Protein AF-A0A843CB73-F1 (afdb_monomer_lite)

Sequence (115 aa):
NHHFCGGLGNILLHNTDSLFIKNTTQEQIHKVIEDTKLEHGVDLEVDKDYRYVVLSNRKKNYLGVTKEGKVDVKGLTGKKSHTPPFIRNLFYELLDVLSRVQTVDDFENAKKQIS

Secondary structure (DSSP, 8-state):
---SSTTSTTEEEE-SS-EEESS--HHHHHHHHHHHHHHH---------EEEEEE-SSTT-EEEEETT-PEEEES-GGGSTTS-HHHHHHHHHHHHHHHT--SHHHHHHHHHHH-

Foldseek 3Di:
DPPLCVVLVAWDDDDPQDTDGPPADPVRVVCSQVCCCVVPVDGDDDPAAFLDKDDDPDPQAIWTAGPVLDIDGTPDPLCDPPDDPVSVVLVVVLSNQVSPDNDPVSVVVSVVVSD

Structure (mmCIF, N/CA/C/O backbone):
data_AF-A0A843CB73-F1
#
_entry.id   AF-A0A843CB73-F1
#
loop_
_atom_site.group_PDB
_atom_site.id
_atom_site.type_symbol
_atom_site.label_atom_id
_atom_site.label_alt_id
_atom_site.label_comp_id
_atom_site.label_asym_id
_atom_site.label_entity_id
_atom_site.label_seq_id
_atom_site.pdbx_PDB_ins_code
_atom_site.Cartn_x
_atom_site.Cartn_y
_atom_site.Cartn_z
_atom_site.occupancy
_atom_site.B_iso_or_equiv
_atom_site.auth_seq_id
_atom_site.auth_comp_id
_atom_site.auth_asym_id
_atom_site.auth_atom_id
_atom_site.pdbx_PDB_model_num
ATOM 1 N N . ASN A 1 1 ? -2.219 5.791 -25.488 1.00 34.66 1 ASN A N 1
ATOM 2 C CA . ASN A 1 1 ? -0.996 5.412 -24.737 1.00 34.66 1 ASN A CA 1
ATOM 3 C C . ASN A 1 1 ? -1.273 4.341 -23.678 1.00 34.66 1 ASN A C 1
ATOM 5 O O . ASN A 1 1 ? -0.924 4.526 -22.524 1.00 34.66 1 ASN A O 1
ATOM 9 N N . HIS A 1 2 ? -1.881 3.214 -24.070 1.00 34.81 2 HIS A N 1
ATOM 10 C CA . HIS A 1 2 ? -2.112 2.031 -23.215 1.00 34.81 2 HIS A CA 1
ATOM 11 C C . HIS A 1 2 ? -1.191 0.851 -23.591 1.00 34.81 2 HIS A C 1
ATOM 13 O O . HIS A 1 2 ? -1.375 -0.260 -23.107 1.00 34.81 2 HIS A O 1
ATOM 19 N N . HIS A 1 3 ? -0.214 1.078 -24.476 1.00 38.66 3 HIS A N 1
ATOM 20 C CA . HIS A 1 3 ? 0.518 0.002 -25.147 1.00 38.66 3 HIS A CA 1
ATOM 21 C C . HIS A 1 3 ? 1.592 -0.663 -24.283 1.00 38.66 3 HIS A C 1
ATOM 23 O O . HIS A 1 3 ? 1.825 -1.851 -24.457 1.00 38.66 3 HIS A O 1
ATOM 29 N N . PHE A 1 4 ? 2.187 0.050 -23.324 1.00 48.78 4 PHE A N 1
ATOM 30 C CA . PHE A 1 4 ? 3.371 -0.447 -22.619 1.00 48.78 4 PHE A CA 1
ATOM 31 C C . PHE A 1 4 ? 3.078 -1.627 -21.673 1.00 48.78 4 PHE A C 1
ATOM 33 O O . PHE A 1 4 ? 3.773 -2.634 -21.657 1.00 48.78 4 PHE A O 1
ATOM 40 N N . CYS A 1 5 ? 1.969 -1.554 -20.942 1.00 47.91 5 CYS A N 1
ATOM 41 C CA . CYS A 1 5 ? 1.594 -2.589 -19.982 1.00 47.91 5 CYS A CA 1
ATOM 42 C C . CYS A 1 5 ? 0.427 -3.468 -20.474 1.00 47.91 5 CYS A C 1
ATOM 44 O O . CYS A 1 5 ? -0.099 -4.268 -19.708 1.00 47.91 5 CYS A O 1
ATOM 46 N N . GLY A 1 6 ? 0.009 -3.335 -21.740 1.00 42.00 6 GLY A N 1
ATOM 47 C CA . GLY A 1 6 ? -1.125 -4.076 -22.312 1.00 42.00 6 GLY A CA 1
ATOM 48 C C . GLY A 1 6 ? -0.927 -5.598 -22.370 1.00 42.00 6 GLY A C 1
ATOM 49 O O . GLY A 1 6 ? -1.906 -6.328 -22.492 1.00 42.00 6 GLY A O 1
ATOM 50 N N . GLY A 1 7 ? 0.316 -6.081 -22.241 1.00 47.59 7 GLY A N 1
ATOM 51 C CA . GLY A 1 7 ? 0.649 -7.507 -22.106 1.00 47.59 7 GLY A CA 1
ATOM 52 C C . GLY A 1 7 ? 0.722 -8.014 -20.658 1.00 47.59 7 GLY A C 1
ATOM 53 O O . GLY A 1 7 ? 0.694 -9.220 -20.426 1.00 47.59 7 GLY A O 1
ATOM 54 N N . LEU A 1 8 ? 0.780 -7.111 -19.674 1.00 54.50 8 LEU A N 1
ATOM 55 C CA . LEU A 1 8 ? 0.668 -7.433 -18.254 1.00 54.50 8 LEU A CA 1
ATOM 56 C C . LEU A 1 8 ? -0.813 -7.331 -17.907 1.00 54.50 8 LEU A C 1
ATOM 58 O O . LEU A 1 8 ? -1.313 -6.242 -17.640 1.00 54.50 8 LEU A O 1
ATOM 62 N N . GLY A 1 9 ? -1.545 -8.441 -17.931 1.00 50.34 9 GLY A N 1
ATOM 63 C CA . GLY A 1 9 ? -3.008 -8.453 -17.774 1.00 50.34 9 GLY A CA 1
ATOM 64 C C . GLY A 1 9 ? -3.582 -7.864 -16.469 1.00 50.34 9 GLY A C 1
ATOM 65 O O . GLY A 1 9 ? -4.767 -8.038 -16.224 1.00 50.34 9 GLY A O 1
ATOM 66 N N . ASN A 1 10 ? -2.792 -7.189 -15.625 1.00 68.81 10 ASN A N 1
ATOM 67 C CA . ASN A 1 10 ? -3.121 -6.856 -14.240 1.00 68.81 10 ASN A CA 1
ATOM 68 C C . ASN A 1 10 ? -2.554 -5.499 -13.744 1.00 68.81 10 ASN A C 1
ATOM 70 O O . ASN A 1 10 ? -2.124 -5.397 -12.591 1.00 68.81 10 ASN A O 1
ATOM 74 N N . ILE A 1 11 ? -2.524 -4.440 -14.562 1.00 75.00 11 ILE A N 1
ATOM 75 C CA . ILE A 1 11 ? -2.266 -3.083 -14.030 1.00 75.00 11 ILE A CA 1
ATOM 76 C C . ILE A 1 11 ? -3.466 -2.654 -13.184 1.00 75.00 11 ILE A C 1
ATOM 78 O O . ILE A 1 11 ? -4.596 -2.648 -13.669 1.00 75.00 11 ILE A O 1
ATOM 82 N N . LEU A 1 12 ? -3.227 -2.247 -11.940 1.00 74.94 12 LEU A N 1
ATOM 83 C CA . LEU A 1 12 ? -4.278 -1.772 -11.039 1.00 74.94 12 LEU A CA 1
ATOM 84 C C . LEU A 1 12 ? -4.393 -0.245 -11.014 1.00 74.94 12 LEU A C 1
ATOM 86 O O . LEU A 1 12 ? -5.493 0.299 -10.958 1.00 74.94 12 LEU A O 1
ATOM 90 N N . LEU A 1 13 ? -3.257 0.452 -11.010 1.00 75.81 13 LEU A N 1
ATOM 91 C CA . LEU A 1 13 ? -3.190 1.906 -10.899 1.00 75.81 13 LEU A CA 1
ATOM 92 C C . LEU A 1 13 ? -1.912 2.412 -11.567 1.00 75.81 13 LEU A C 1
ATOM 94 O O . LEU A 1 13 ? -0.858 1.793 -11.440 1.00 75.81 13 LEU A O 1
ATOM 98 N N . HIS A 1 14 ? -1.991 3.569 -12.215 1.00 77.88 14 HIS A N 1
ATOM 99 C CA . HIS A 1 14 ? -0.825 4.303 -12.691 1.00 77.88 14 HIS A CA 1
ATOM 100 C C . HIS A 1 14 ? -0.897 5.764 -12.232 1.00 77.88 14 HIS A C 1
ATOM 102 O O . HIS A 1 14 ? -1.943 6.412 -12.309 1.00 77.88 14 HIS A O 1
ATOM 108 N N . ASN A 1 15 ? 0.223 6.282 -11.742 1.00 74.69 15 ASN A N 1
ATOM 109 C CA . ASN A 1 15 ? 0.438 7.695 -11.443 1.00 74.69 15 ASN A CA 1
ATOM 110 C C . ASN A 1 15 ? 1.528 8.250 -12.373 1.00 74.69 15 ASN A C 1
ATOM 112 O O . ASN A 1 15 ? 1.995 7.567 -13.277 1.00 74.69 15 ASN A O 1
ATOM 116 N N . THR A 1 16 ? 1.928 9.504 -12.154 1.00 80.31 16 THR A N 1
ATOM 117 C CA . THR A 1 16 ? 2.998 10.162 -12.919 1.00 80.31 16 THR A CA 1
ATOM 118 C C . THR A 1 16 ? 4.348 9.449 -12.795 1.00 80.31 16 THR A C 1
ATOM 120 O O . THR A 1 16 ? 5.115 9.455 -13.745 1.00 80.31 16 THR A O 1
ATOM 123 N N . ASP A 1 17 ? 4.625 8.852 -11.639 1.00 83.81 17 ASP A N 1
ATOM 124 C CA . ASP A 1 17 ? 5.937 8.331 -11.235 1.00 83.81 17 ASP A CA 1
ATOM 125 C C . ASP A 1 17 ? 5.887 6.881 -10.726 1.00 83.81 17 ASP A C 1
ATOM 127 O O . ASP A 1 17 ? 6.884 6.358 -10.245 1.00 83.81 17 ASP A O 1
ATOM 131 N N . SER A 1 18 ? 4.719 6.231 -10.762 1.00 86.38 18 SER A N 1
ATOM 132 C CA . SER A 1 18 ? 4.528 4.923 -10.128 1.00 86.38 18 SER A CA 1
ATOM 133 C C . SER A 1 18 ? 3.452 4.086 -10.813 1.00 86.38 18 SER A C 1
ATOM 135 O O . SER A 1 18 ? 2.431 4.603 -11.277 1.00 86.38 18 SER A O 1
ATOM 137 N N . LEU A 1 19 ? 3.671 2.771 -10.832 1.00 88.31 19 LEU A N 1
ATOM 138 C CA . LEU A 1 19 ? 2.766 1.762 -11.376 1.00 88.31 19 LEU A CA 1
ATOM 139 C C . LEU A 1 19 ? 2.474 0.706 -10.307 1.00 88.31 19 LEU A C 1
ATOM 141 O O . LEU A 1 19 ? 3.375 0.252 -9.610 1.00 88.31 19 LEU A O 1
ATOM 145 N N . PHE A 1 20 ? 1.211 0.301 -10.198 1.00 87.94 20 PHE A N 1
ATOM 146 C CA . PHE A 1 20 ? 0.774 -0.804 -9.349 1.00 87.94 20 PHE A CA 1
ATOM 147 C C . PHE A 1 20 ? 0.360 -1.958 -10.251 1.00 87.94 20 PHE A C 1
ATOM 149 O O . PHE A 1 20 ? -0.565 -1.818 -11.055 1.00 87.94 20 PHE A O 1
ATOM 156 N N . ILE A 1 21 ? 1.030 -3.096 -10.101 1.00 87.94 21 ILE A N 1
ATOM 157 C CA . ILE A 1 21 ? 0.827 -4.282 -10.934 1.00 87.94 21 ILE A CA 1
ATOM 158 C C . ILE A 1 21 ? 0.525 -5.463 -10.012 1.00 87.94 21 ILE A C 1
ATOM 160 O O . ILE A 1 21 ? 1.154 -5.613 -8.965 1.00 87.94 21 ILE A O 1
ATOM 164 N N . LYS A 1 22 ? -0.471 -6.274 -10.368 1.00 86.12 22 LYS A N 1
ATOM 165 C CA . LYS A 1 22 ? -0.923 -7.417 -9.569 1.00 86.12 22 LYS A CA 1
ATOM 166 C C . LYS A 1 22 ? -0.468 -8.745 -10.175 1.00 86.12 22 LYS A C 1
ATOM 168 O O . LYS A 1 22 ? -0.552 -8.937 -11.382 1.00 86.12 22 LYS A O 1
ATOM 173 N N . ASN A 1 23 ? -0.110 -9.694 -9.305 1.00 80.94 23 ASN A N 1
ATOM 174 C CA . ASN A 1 23 ? 0.192 -11.089 -9.657 1.00 80.94 23 ASN A CA 1
ATOM 175 C C . ASN A 1 23 ? 1.244 -11.225 -10.773 1.00 80.94 23 ASN A C 1
ATOM 177 O O . ASN A 1 23 ? 1.063 -12.003 -11.708 1.00 80.94 23 ASN A O 1
ATOM 181 N N . THR A 1 24 ? 2.315 -10.444 -10.683 1.00 81.94 24 THR A N 1
ATOM 182 C CA . THR A 1 24 ? 3.395 -10.411 -11.674 1.00 81.94 24 THR A CA 1
ATOM 183 C C . THR A 1 24 ? 4.543 -11.312 -11.228 1.00 81.94 24 THR A C 1
ATOM 185 O O . THR A 1 24 ? 4.917 -11.286 -10.053 1.00 81.94 24 THR A O 1
ATOM 188 N N . THR A 1 25 ? 5.120 -12.100 -12.136 1.00 87.38 25 THR A N 1
ATOM 189 C CA . THR A 1 25 ? 6.344 -12.864 -11.838 1.00 87.38 25 THR A CA 1
ATOM 190 C C . THR A 1 25 ? 7.572 -11.955 -11.847 1.00 87.38 25 THR A C 1
ATOM 192 O O . THR A 1 25 ? 7.541 -10.855 -12.402 1.00 87.38 25 THR A O 1
ATOM 195 N N . GLN A 1 26 ? 8.677 -12.411 -11.253 1.00 88.00 26 GLN A N 1
ATOM 196 C CA . GLN A 1 26 ? 9.934 -11.658 -11.291 1.00 88.00 26 GLN A CA 1
ATOM 197 C C . GLN A 1 26 ? 10.440 -11.475 -12.729 1.00 88.00 26 GLN A C 1
ATOM 199 O O . GLN A 1 26 ? 10.899 -10.388 -13.063 1.00 88.00 26 GLN A O 1
ATOM 204 N N . GLU A 1 27 ? 10.279 -12.472 -13.615 1.00 89.06 27 GLU A N 1
ATOM 205 C CA . GLU A 1 27 ? 10.677 -12.303 -15.022 1.00 89.06 27 GLU A CA 1
ATOM 206 C C . GLU A 1 27 ? 9.841 -11.230 -15.722 1.00 89.06 27 GLU A C 1
ATOM 208 O O . GLU A 1 27 ? 10.371 -10.424 -16.482 1.00 89.06 27 GLU A O 1
ATOM 213 N N . GLN A 1 28 ? 8.536 -11.188 -15.444 1.00 87.94 28 GLN A N 1
ATOM 214 C CA . GLN A 1 28 ? 7.656 -10.157 -15.985 1.00 87.94 28 GLN A CA 1
ATOM 215 C C . GLN A 1 28 ? 8.031 -8.763 -15.467 1.00 87.94 28 GLN A C 1
ATOM 217 O O . GLN A 1 28 ? 8.030 -7.818 -16.248 1.00 87.94 28 GLN A O 1
ATOM 222 N N . ILE A 1 29 ? 8.381 -8.622 -14.182 1.00 88.75 29 ILE A N 1
ATOM 223 C CA . ILE A 1 29 ? 8.846 -7.345 -13.616 1.00 88.75 29 ILE A CA 1
ATOM 224 C C . ILE A 1 29 ? 10.149 -6.902 -14.289 1.00 88.75 29 ILE A C 1
ATOM 226 O O . ILE A 1 29 ? 10.237 -5.763 -14.744 1.00 88.75 29 ILE A O 1
ATOM 230 N N . HIS A 1 30 ? 11.139 -7.793 -14.395 1.00 90.00 30 HIS A N 1
ATOM 231 C CA . HIS A 1 30 ? 12.419 -7.474 -15.032 1.00 90.00 30 HIS A CA 1
ATOM 232 C C . HIS A 1 30 ? 12.248 -7.075 -16.490 1.00 90.00 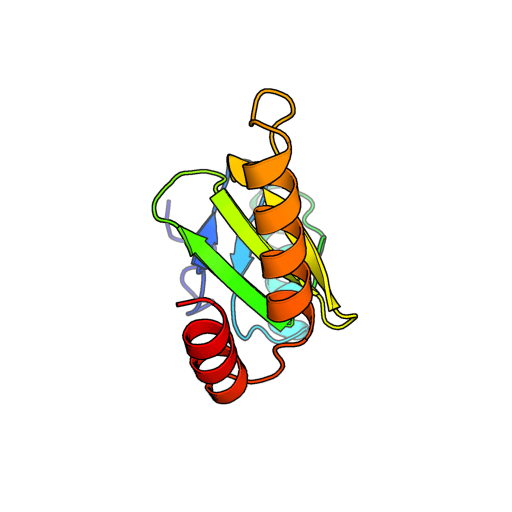30 HIS A C 1
ATOM 234 O O . HIS A 1 30 ? 12.780 -6.049 -16.899 1.00 90.00 30 HIS A O 1
ATOM 240 N N . LYS A 1 31 ? 11.433 -7.820 -17.243 1.00 89.50 31 LYS A N 1
ATOM 241 C CA . LYS A 1 31 ? 11.125 -7.485 -18.631 1.00 89.50 31 LYS A CA 1
ATOM 242 C C . LYS A 1 31 ? 10.562 -6.070 -18.760 1.00 89.50 31 LYS A C 1
ATOM 244 O O . LYS A 1 31 ? 10.993 -5.314 -19.613 1.00 89.50 31 LYS A O 1
ATOM 249 N N . VAL A 1 32 ? 9.642 -5.684 -17.881 1.00 87.75 32 VAL A N 1
ATOM 250 C CA . VAL A 1 32 ? 9.052 -4.338 -17.889 1.00 87.75 32 VAL A CA 1
ATOM 251 C C . VAL A 1 32 ? 10.088 -3.265 -17.586 1.00 87.75 32 VAL A C 1
ATOM 253 O O . VAL A 1 32 ? 10.088 -2.217 -18.226 1.00 87.75 32 VAL A O 1
ATOM 256 N N . ILE A 1 33 ? 10.973 -3.507 -16.622 1.00 90.50 33 ILE A N 1
ATOM 257 C C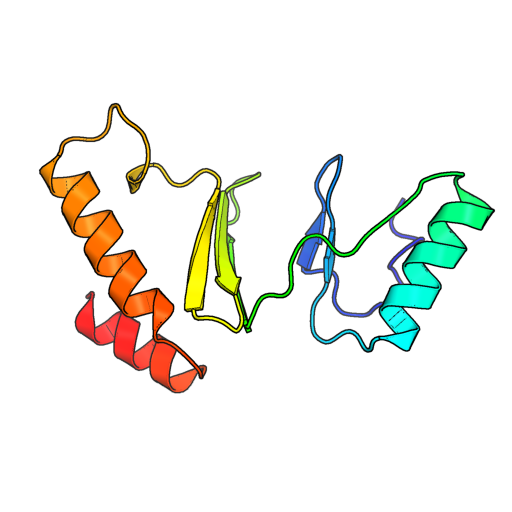A . ILE A 1 33 ? 12.054 -2.575 -16.292 1.00 90.50 33 ILE A CA 1
ATOM 258 C C . ILE A 1 33 ? 12.999 -2.412 -17.493 1.00 90.50 33 ILE A C 1
ATOM 260 O O . ILE A 1 33 ? 13.309 -1.284 -17.877 1.00 90.50 33 ILE A O 1
ATOM 264 N N . GLU A 1 34 ? 13.409 -3.517 -18.118 1.00 92.19 34 GLU A N 1
ATOM 265 C CA . GLU A 1 34 ? 14.304 -3.519 -19.280 1.00 92.19 34 GLU A CA 1
ATOM 266 C C . GLU A 1 34 ? 13.667 -2.863 -20.509 1.00 92.19 34 GLU A C 1
ATOM 268 O O . GLU A 1 34 ? 14.271 -1.964 -21.095 1.00 92.19 34 GLU A O 1
ATOM 273 N N . ASP A 1 35 ? 12.435 -3.245 -20.856 1.00 90.44 35 ASP A N 1
ATOM 274 C CA . ASP A 1 35 ? 11.695 -2.694 -21.994 1.00 90.44 35 ASP A CA 1
ATOM 275 C C . ASP A 1 35 ? 11.482 -1.179 -21.804 1.00 90.44 35 ASP A C 1
ATOM 277 O O . ASP A 1 35 ? 11.712 -0.397 -22.727 1.00 90.44 35 ASP A O 1
ATOM 281 N N . THR A 1 36 ? 11.144 -0.725 -20.586 1.00 88.44 36 THR A N 1
ATOM 282 C CA . THR A 1 36 ? 10.997 0.716 -20.288 1.00 88.44 36 THR A CA 1
ATOM 283 C C . THR A 1 36 ? 12.309 1.467 -20.495 1.00 88.44 36 THR A C 1
ATOM 285 O O . THR A 1 36 ? 12.334 2.559 -21.072 1.00 88.44 36 THR A O 1
ATOM 288 N N . LYS A 1 37 ? 13.415 0.886 -20.028 1.00 91.94 37 LYS A N 1
ATOM 289 C CA . LYS A 1 37 ? 14.736 1.493 -20.150 1.00 91.94 37 LYS A CA 1
ATOM 290 C C . LYS A 1 37 ? 15.179 1.569 -21.607 1.00 91.94 37 LYS A C 1
ATOM 292 O O . LYS A 1 37 ? 15.690 2.605 -22.026 1.00 91.94 37 LYS A O 1
ATOM 297 N N . LEU A 1 38 ? 14.967 0.504 -22.378 1.00 93.31 38 LEU A N 1
ATOM 298 C CA . LEU A 1 38 ? 15.382 0.420 -23.776 1.00 93.31 38 LEU A CA 1
ATOM 299 C C . LEU A 1 38 ? 14.543 1.327 -24.686 1.00 93.31 38 LEU A C 1
ATOM 301 O O . LEU A 1 38 ? 15.102 2.045 -25.512 1.00 93.31 38 LEU A O 1
ATOM 305 N N . GLU A 1 39 ? 13.217 1.305 -24.540 1.00 92.12 39 GLU A N 1
ATOM 306 C CA . GLU A 1 39 ? 12.304 2.014 -25.446 1.00 92.12 39 GLU A CA 1
ATOM 307 C C . GLU A 1 39 ? 12.093 3.484 -25.065 1.00 92.12 39 GLU A C 1
ATOM 309 O O . GLU A 1 39 ? 11.839 4.326 -25.932 1.00 92.12 39 GLU A O 1
ATOM 314 N N . HIS A 1 40 ? 12.175 3.810 -23.772 1.00 86.88 40 HIS A N 1
ATOM 315 C CA . HIS A 1 40 ? 11.830 5.137 -23.258 1.00 86.88 40 HIS A CA 1
ATOM 316 C C . HIS A 1 40 ? 12.966 5.831 -22.502 1.00 86.88 40 HIS A C 1
ATOM 318 O O . HIS A 1 40 ? 12.829 7.010 -22.176 1.00 86.88 40 HIS A O 1
ATOM 324 N N . GLY A 1 41 ? 14.083 5.146 -22.230 1.00 90.19 41 GLY A N 1
ATOM 325 C CA . GLY A 1 41 ? 15.201 5.717 -21.473 1.00 90.19 41 GLY A CA 1
ATOM 326 C C . GLY A 1 41 ? 14.856 6.024 -20.014 1.00 90.19 41 GLY A C 1
ATOM 327 O O . GLY A 1 41 ? 15.519 6.854 -19.395 1.00 90.19 41 GLY A O 1
ATOM 328 N N . VAL A 1 42 ? 13.801 5.404 -19.476 1.00 88.94 42 VAL A N 1
ATOM 329 C CA . VAL A 1 42 ? 13.346 5.606 -18.097 1.00 88.94 42 VAL A CA 1
ATOM 330 C C . VAL A 1 42 ? 13.787 4.418 -17.249 1.00 88.94 42 VAL A C 1
ATOM 332 O O . VAL A 1 42 ? 13.480 3.272 -17.566 1.00 88.94 42 VAL A O 1
ATOM 335 N N . ASP A 1 43 ? 14.489 4.700 -16.155 1.00 90.00 43 ASP A N 1
ATOM 336 C CA . ASP A 1 43 ? 14.857 3.689 -15.168 1.00 90.00 43 ASP A CA 1
ATOM 337 C C . ASP A 1 43 ? 13.683 3.446 -14.210 1.00 90.00 43 ASP A C 1
ATOM 339 O O . ASP A 1 43 ? 13.213 4.360 -13.529 1.00 90.00 43 ASP A O 1
ATOM 343 N N . LEU A 1 44 ? 13.206 2.202 -14.171 1.00 91.19 44 LEU A N 1
ATOM 344 C CA . LEU A 1 44 ? 12.216 1.737 -13.204 1.00 91.19 44 LEU A CA 1
ATOM 345 C C . LEU A 1 44 ? 12.877 0.836 -12.162 1.00 91.19 44 LEU A C 1
ATOM 347 O O . LEU A 1 44 ? 13.773 0.054 -12.473 1.00 91.19 44 LEU A O 1
ATOM 351 N N . GLU A 1 45 ? 12.368 0.893 -10.937 1.00 91.88 45 GLU A N 1
ATOM 352 C CA . GLU A 1 45 ? 12.755 -0.002 -9.852 1.00 91.88 45 GLU A CA 1
ATOM 353 C C . GLU A 1 45 ? 11.527 -0.467 -9.065 1.00 91.88 45 GLU A C 1
ATOM 355 O O . GLU A 1 45 ? 10.462 0.161 -9.083 1.00 91.88 45 GLU A O 1
ATOM 360 N N . VAL A 1 46 ? 11.669 -1.590 -8.362 1.00 91.00 46 VAL A N 1
ATOM 361 C CA . VAL A 1 46 ? 10.634 -2.075 -7.448 1.00 91.00 46 VAL A CA 1
ATOM 362 C C . VAL A 1 46 ? 10.740 -1.299 -6.135 1.00 91.00 46 VAL A C 1
ATOM 364 O O . VAL A 1 46 ? 11.596 -1.597 -5.311 1.00 91.00 46 VAL A O 1
ATOM 367 N N . ASP A 1 47 ? 9.847 -0.327 -5.925 1.00 91.75 47 ASP A N 1
ATOM 368 C CA . ASP A 1 47 ? 9.774 0.435 -4.663 1.00 91.75 47 ASP A CA 1
ATOM 369 C C . ASP A 1 47 ? 9.223 -0.433 -3.517 1.00 91.75 47 ASP A C 1
ATOM 371 O O . ASP A 1 47 ? 9.776 -0.475 -2.417 1.00 91.75 47 ASP A O 1
ATOM 375 N N . LYS A 1 48 ? 8.098 -1.128 -3.750 1.00 91.00 48 LYS A N 1
ATOM 376 C CA . LYS A 1 48 ? 7.363 -1.843 -2.691 1.00 91.00 48 LYS A CA 1
ATOM 377 C C . LYS A 1 48 ? 6.739 -3.144 -3.159 1.00 91.00 48 LYS A C 1
ATOM 379 O O . LYS A 1 48 ? 6.167 -3.223 -4.242 1.00 91.00 48 LYS A O 1
ATOM 384 N N . ASP A 1 49 ? 6.758 -4.115 -2.251 1.00 91.56 49 ASP A N 1
ATOM 385 C CA . ASP A 1 49 ? 6.098 -5.408 -2.387 1.00 91.56 49 ASP A CA 1
ATOM 386 C C . ASP A 1 49 ? 4.966 -5.520 -1.351 1.00 91.56 49 ASP A C 1
ATOM 388 O O . ASP A 1 49 ? 5.186 -5.572 -0.134 1.00 91.56 49 ASP A O 1
ATOM 392 N N . TYR A 1 50 ? 3.727 -5.481 -1.841 1.00 92.94 50 TYR A N 1
ATOM 393 C CA . TYR A 1 50 ? 2.531 -5.494 -1.008 1.00 92.94 50 TYR A CA 1
ATOM 394 C C . TYR A 1 50 ? 1.891 -6.879 -0.987 1.00 92.94 50 TYR A C 1
ATOM 396 O O . TYR A 1 50 ? 1.664 -7.492 -2.027 1.00 92.94 50 TYR A O 1
ATOM 404 N N . ARG A 1 51 ? 1.490 -7.323 0.206 1.00 92.19 51 ARG A N 1
ATOM 405 C CA . ARG A 1 51 ? 0.602 -8.476 0.384 1.00 92.19 51 ARG A CA 1
ATOM 406 C C . ARG A 1 51 ? -0.773 -8.189 -0.212 1.00 92.19 51 ARG A C 1
ATOM 408 O O . ARG A 1 51 ? -1.326 -9.016 -0.928 1.00 92.19 51 ARG A O 1
ATOM 415 N N . TYR A 1 52 ? -1.317 -7.012 0.086 1.00 91.81 52 TYR A N 1
ATOM 416 C CA . TYR A 1 52 ? -2.542 -6.520 -0.530 1.00 91.81 52 TYR A CA 1
ATOM 417 C C . TYR A 1 52 ? -2.584 -4.992 -0.530 1.00 91.81 52 TYR A C 1
ATOM 419 O O . TYR A 1 52 ? -1.909 -4.322 0.257 1.00 91.81 52 TYR A O 1
ATOM 427 N N . VAL A 1 53 ? -3.403 -4.444 -1.426 1.00 90.81 53 VAL A N 1
ATOM 428 C CA . VAL A 1 53 ? -3.635 -3.006 -1.547 1.00 90.81 53 VAL A CA 1
ATOM 429 C C . VAL A 1 53 ? -5.132 -2.752 -1.650 1.00 90.81 53 VAL A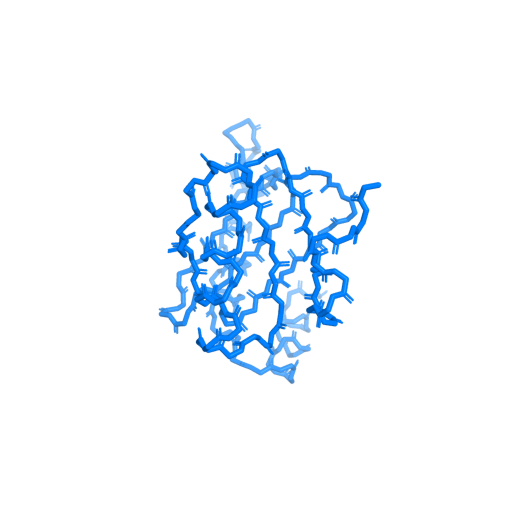 C 1
ATOM 431 O O . VAL A 1 53 ? -5.826 -3.383 -2.444 1.00 90.81 53 VAL A O 1
ATOM 434 N N . VAL A 1 54 ? -5.619 -1.799 -0.863 1.00 88.38 54 VAL A N 1
ATOM 435 C CA . VAL A 1 54 ? -6.959 -1.227 -0.971 1.00 88.38 54 VAL A CA 1
ATOM 436 C C . VAL A 1 54 ? -6.843 0.081 -1.736 1.00 88.38 54 VAL A C 1
ATOM 438 O O . VAL A 1 54 ? -6.186 1.030 -1.297 1.00 88.38 54 VAL A O 1
ATOM 441 N N . LEU A 1 55 ? -7.484 0.123 -2.898 1.00 86.62 55 LEU A N 1
ATOM 442 C CA . LEU A 1 55 ? -7.519 1.285 -3.774 1.00 86.62 55 LEU A CA 1
ATOM 443 C C . LEU A 1 55 ? -8.876 1.969 -3.646 1.00 86.62 55 LEU A C 1
ATOM 445 O O . LEU A 1 55 ? -9.913 1.310 -3.618 1.00 86.62 55 LEU A O 1
ATOM 449 N N . SER A 1 56 ? -8.874 3.298 -3.593 1.00 81.94 56 SER A N 1
ATOM 450 C CA . SER A 1 56 ? -10.098 4.083 -3.742 1.00 81.94 56 SER A CA 1
ATOM 451 C C . SER A 1 56 ? -10.155 4.722 -5.129 1.00 81.94 56 SER A C 1
ATOM 453 O O . SER A 1 56 ? -9.128 4.926 -5.774 1.00 81.94 56 SER A O 1
ATOM 455 N N . ASN A 1 57 ? -11.347 5.145 -5.555 1.00 78.12 57 ASN A N 1
ATOM 456 C CA . ASN A 1 57 ? -11.524 5.882 -6.814 1.00 78.12 57 ASN A CA 1
ATOM 457 C C . ASN A 1 57 ? -10.871 7.281 -6.798 1.00 78.12 57 ASN A C 1
ATOM 459 O O . ASN A 1 57 ? -10.843 7.971 -7.817 1.00 78.12 57 ASN A O 1
ATOM 463 N N . ARG A 1 58 ? -10.375 7.748 -5.644 1.00 80.19 58 ARG A N 1
ATOM 464 C CA . ARG A 1 58 ? -9.703 9.045 -5.528 1.00 80.19 58 ARG A CA 1
ATOM 465 C C . ARG A 1 58 ? -8.223 8.894 -5.870 1.00 80.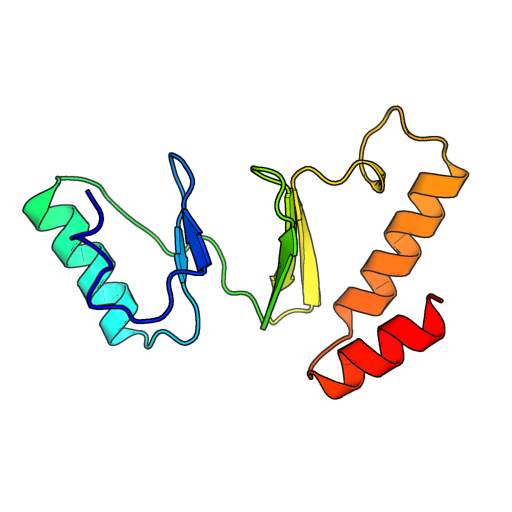19 58 ARG A C 1
ATOM 467 O O . ARG A 1 58 ? -7.538 8.003 -5.375 1.00 80.19 58 ARG A O 1
ATOM 474 N N . LYS A 1 59 ? -7.699 9.829 -6.665 1.00 78.88 59 LYS A N 1
ATOM 475 C CA . LYS A 1 59 ? -6.271 9.866 -7.012 1.00 78.88 59 LYS A CA 1
ATOM 476 C C . LYS A 1 59 ? -5.397 9.910 -5.755 1.00 78.88 59 LYS A C 1
ATOM 478 O O . LYS A 1 59 ? -5.706 10.632 -4.805 1.00 78.88 59 LYS A O 1
ATOM 483 N N . LYS A 1 60 ? -4.280 9.175 -5.787 1.00 78.81 60 LYS A N 1
ATOM 484 C CA . LYS A 1 60 ? -3.275 9.097 -4.707 1.00 78.81 60 LYS A CA 1
ATOM 485 C C . LYS A 1 60 ? -3.857 8.707 -3.339 1.00 78.81 60 LYS A C 1
ATOM 487 O O . LYS A 1 60 ? -3.336 9.128 -2.306 1.00 78.81 60 LYS A O 1
ATOM 492 N N . ASN A 1 61 ? -4.940 7.931 -3.331 1.00 86.88 61 ASN A N 1
ATOM 493 C CA . ASN A 1 61 ? -5.616 7.508 -2.115 1.00 86.88 61 ASN A CA 1
ATOM 494 C C . ASN A 1 61 ? -5.702 5.980 -2.058 1.00 86.88 61 ASN A C 1
ATOM 496 O O . ASN A 1 61 ? -6.546 5.366 -2.718 1.00 86.88 61 ASN A O 1
ATOM 500 N N . TYR A 1 62 ? -4.776 5.397 -1.297 1.00 90.19 62 TYR A N 1
ATOM 501 C CA . TYR A 1 62 ? -4.641 3.957 -1.132 1.00 90.19 62 TYR A CA 1
ATOM 502 C C . TYR A 1 62 ? -4.092 3.596 0.251 1.00 90.19 62 TYR A C 1
ATOM 504 O O . TYR A 1 62 ? -3.450 4.413 0.927 1.00 90.19 62 TYR A O 1
ATOM 512 N N . LEU A 1 63 ? -4.328 2.343 0.626 1.00 91.75 63 LEU A N 1
ATOM 513 C CA . LEU A 1 63 ? -3.721 1.659 1.760 1.00 91.75 63 LEU A CA 1
ATOM 514 C C . LEU A 1 63 ? -3.050 0.393 1.234 1.00 91.75 63 LEU A C 1
ATOM 516 O O . LEU A 1 63 ? -3.708 -0.419 0.595 1.00 91.75 63 LEU A O 1
ATOM 520 N N . GLY A 1 64 ? -1.754 0.230 1.472 1.00 93.12 64 GLY A N 1
ATOM 521 C CA . GLY A 1 64 ? -1.010 -0.974 1.105 1.00 93.12 64 GLY A CA 1
ATOM 522 C C . GLY A 1 64 ? -0.417 -1.629 2.341 1.00 93.12 64 GLY A C 1
ATOM 523 O O . GLY A 1 64 ? 0.169 -0.936 3.169 1.00 93.12 64 GLY A O 1
ATOM 524 N N . VAL A 1 65 ? -0.552 -2.946 2.469 1.00 94.94 65 VAL A N 1
ATOM 525 C CA . VAL A 1 65 ? 0.069 -3.718 3.554 1.00 94.94 65 VAL A CA 1
ATOM 526 C C . VAL A 1 65 ? 1.206 -4.538 2.970 1.00 94.94 65 VAL A C 1
ATOM 528 O O . VAL A 1 65 ? 0.987 -5.318 2.044 1.00 94.94 65 VAL A O 1
ATOM 531 N N . THR A 1 66 ? 2.427 -4.331 3.461 1.00 94.25 66 THR A N 1
ATOM 532 C CA . THR A 1 66 ? 3.602 -5.084 3.000 1.00 94.25 66 THR A CA 1
ATOM 533 C C . THR A 1 66 ? 3.580 -6.514 3.529 1.00 94.25 66 THR A C 1
ATOM 535 O O . THR A 1 66 ? 2.802 -6.858 4.426 1.00 94.25 66 THR A O 1
ATOM 538 N N . LYS A 1 67 ? 4.447 -7.374 2.993 1.00 90.31 67 LYS A N 1
ATOM 539 C CA . LYS A 1 67 ? 4.577 -8.761 3.464 1.00 90.31 67 LYS A CA 1
ATOM 540 C C . LYS A 1 67 ? 4.958 -8.846 4.944 1.00 90.31 67 LYS A C 1
ATOM 542 O O . LYS A 1 67 ? 4.507 -9.760 5.627 1.00 90.31 67 LYS A O 1
ATOM 547 N N . GLU A 1 68 ? 5.663 -7.843 5.455 1.00 90.56 68 GLU A N 1
ATOM 548 C CA . GLU A 1 68 ? 6.082 -7.701 6.853 1.00 90.56 68 GLU A CA 1
ATOM 549 C C . GLU A 1 68 ? 4.986 -7.100 7.754 1.00 90.56 68 GLU A C 1
ATOM 551 O O . GLU A 1 68 ? 5.204 -6.915 8.947 1.00 90.56 68 GLU A O 1
ATOM 556 N N . GLY A 1 69 ? 3.808 -6.771 7.209 1.00 89.62 69 GLY A N 1
ATOM 557 C CA . GLY A 1 69 ? 2.701 -6.172 7.963 1.00 89.62 69 GLY A CA 1
ATOM 558 C C . GLY A 1 69 ? 2.809 -4.656 8.146 1.00 89.62 69 GLY A C 1
ATOM 559 O O . GLY A 1 69 ? 1.984 -4.058 8.833 1.00 89.62 69 GLY A O 1
ATOM 560 N N . LYS A 1 70 ? 3.781 -3.986 7.514 1.00 92.94 70 LYS A N 1
ATOM 561 C CA . LYS A 1 70 ? 3.845 -2.521 7.539 1.00 92.94 70 LYS A CA 1
ATOM 562 C C . LYS A 1 70 ? 2.719 -1.944 6.685 1.00 92.94 70 LYS A C 1
ATOM 564 O O . LYS A 1 70 ? 2.562 -2.311 5.523 1.00 92.94 70 LYS A O 1
ATOM 569 N N . VAL A 1 71 ? 1.976 -0.989 7.239 1.00 93.31 71 VAL A N 1
ATOM 570 C CA . VAL A 1 71 ? 0.885 -0.314 6.526 1.00 93.31 71 VAL A CA 1
ATOM 571 C C . VAL A 1 71 ? 1.374 1.010 5.933 1.00 93.31 71 VAL A C 1
ATOM 573 O O . VAL A 1 71 ? 1.755 1.932 6.657 1.00 93.31 71 VAL A O 1
ATOM 576 N N . ASP A 1 72 ? 1.362 1.120 4.606 1.00 92.06 72 ASP A N 1
ATOM 577 C CA . ASP A 1 72 ? 1.563 2.370 3.874 1.00 92.06 72 ASP A CA 1
ATOM 578 C C . ASP A 1 72 ? 0.212 3.016 3.563 1.00 92.06 72 ASP A C 1
ATOM 580 O O . ASP A 1 72 ? -0.712 2.379 3.062 1.00 92.06 72 ASP A O 1
ATOM 584 N N . VAL A 1 73 ? 0.106 4.310 3.848 1.00 91.25 73 VAL A N 1
ATOM 585 C CA . VAL A 1 73 ? -1.115 5.093 3.667 1.00 91.25 73 VAL A CA 1
ATOM 586 C C . VAL A 1 73 ? -0.780 6.353 2.896 1.00 91.25 73 VAL A C 1
ATOM 588 O O . VAL A 1 73 ? 0.001 7.193 3.367 1.00 91.25 73 VAL A O 1
ATOM 591 N N . LYS A 1 74 ? -1.456 6.535 1.760 1.00 88.75 74 LYS A N 1
ATOM 592 C CA . LYS A 1 74 ? -1.407 7.764 0.967 1.00 88.75 74 LYS A CA 1
ATOM 593 C C . LYS A 1 74 ? -2.797 8.365 0.835 1.00 88.75 74 LYS A C 1
ATOM 595 O O . LYS A 1 74 ? -3.781 7.663 0.645 1.00 88.75 74 LYS A O 1
ATOM 600 N N . GLY A 1 75 ? -2.879 9.687 0.977 1.00 86.56 75 GLY A N 1
ATOM 601 C CA . GLY A 1 75 ? -4.087 10.469 0.695 1.00 86.56 75 GLY A CA 1
ATOM 602 C C . GLY A 1 75 ? -5.261 10.329 1.675 1.00 86.56 75 GLY A C 1
ATOM 603 O O . GLY A 1 75 ? -6.197 11.121 1.565 1.00 86.56 75 GLY A O 1
ATOM 604 N N . LEU A 1 76 ? -5.239 9.386 2.626 1.00 88.19 76 LEU A N 1
ATOM 605 C CA . LEU A 1 76 ? -6.327 9.181 3.595 1.00 88.19 76 LEU A CA 1
ATOM 606 C C . LEU A 1 76 ? -6.391 10.304 4.647 1.00 88.19 76 LEU A C 1
ATOM 608 O O . LEU A 1 76 ? -5.391 10.650 5.278 1.00 88.19 76 LEU A O 1
ATOM 612 N N . THR A 1 77 ? -7.589 10.862 4.854 1.00 84.81 77 THR A N 1
ATOM 613 C CA . THR A 1 77 ? -7.832 12.001 5.760 1.00 84.81 77 THR A CA 1
ATOM 614 C C . THR A 1 77 ? -7.567 11.664 7.225 1.00 84.81 77 THR A C 1
ATOM 616 O O . THR A 1 77 ? -7.046 12.510 7.946 1.00 84.81 77 THR A O 1
ATOM 619 N N . GLY A 1 78 ? -7.841 10.430 7.662 1.00 85.50 78 GLY A N 1
ATOM 620 C CA . GLY A 1 78 ? -7.639 10.011 9.056 1.00 85.50 78 GLY A CA 1
ATOM 621 C C . GLY A 1 78 ? -6.201 10.188 9.566 1.00 85.50 78 GLY A C 1
ATOM 622 O O . GLY A 1 78 ? -5.998 10.421 10.751 1.00 85.50 78 GLY A O 1
ATOM 623 N N . LYS A 1 79 ? -5.208 10.190 8.663 1.00 84.88 79 LYS A N 1
ATOM 624 C CA . LYS A 1 79 ? -3.788 10.420 8.979 1.00 84.88 79 LYS A CA 1
ATOM 625 C C . LYS A 1 79 ? -3.396 11.903 9.073 1.00 84.88 79 LYS A C 1
ATOM 627 O O . LYS A 1 79 ? -2.336 12.219 9.611 1.00 84.88 79 LYS A O 1
ATOM 632 N N . LYS A 1 80 ? -4.180 12.824 8.501 1.00 87.81 80 LYS A N 1
ATOM 633 C CA . LYS A 1 80 ? -3.787 14.239 8.381 1.00 87.81 80 LYS A CA 1
ATOM 634 C C . LYS A 1 80 ? -3.763 14.931 9.748 1.00 87.81 80 LYS A C 1
ATOM 636 O O . LYS A 1 80 ? -4.585 14.659 10.615 1.00 87.81 80 LYS A O 1
ATOM 641 N N . SER A 1 81 ? -2.825 15.861 9.927 1.00 86.62 81 SER A N 1
ATOM 642 C CA . SER A 1 81 ? -2.595 16.552 11.205 1.00 86.62 81 SER A CA 1
ATOM 643 C C . SER A 1 81 ? -3.782 17.389 11.687 1.00 86.62 81 SER A C 1
ATOM 645 O O . SER A 1 81 ? -3.972 17.505 12.893 1.00 86.62 81 SER A O 1
ATOM 647 N N . HIS A 1 82 ? -4.586 17.932 10.767 1.00 89.94 82 HIS A N 1
ATOM 648 C CA . HIS A 1 82 ? -5.781 18.723 11.084 1.00 89.94 82 HIS A CA 1
ATOM 649 C C . HIS A 1 82 ? -6.984 17.883 11.540 1.00 89.94 82 HIS A C 1
ATOM 651 O O . HIS A 1 82 ? -8.002 18.439 11.938 1.00 89.94 82 HIS A O 1
ATOM 657 N N . THR A 1 83 ? -6.906 16.556 11.447 1.00 92.31 83 THR A N 1
ATOM 658 C CA . THR A 1 83 ? -7.988 15.661 11.859 1.00 92.31 83 THR A CA 1
ATOM 659 C C . THR A 1 83 ? -8.066 15.602 13.390 1.00 92.31 83 THR A C 1
ATOM 661 O O . THR A 1 83 ? -7.019 15.451 14.032 1.00 92.31 83 THR A O 1
ATOM 664 N N . PRO A 1 84 ? -9.270 15.684 13.998 1.00 94.69 84 PRO A N 1
ATOM 665 C CA . PRO A 1 84 ? -9.429 15.588 15.446 1.00 94.69 84 PRO A CA 1
ATOM 666 C C . PRO A 1 84 ? -8.742 14.344 16.040 1.00 94.69 84 PRO A C 1
ATOM 668 O O . PRO A 1 84 ? -8.818 13.271 15.431 1.00 94.69 84 PRO A O 1
ATOM 671 N N . PRO A 1 85 ? -8.113 14.441 17.231 1.00 93.44 85 PRO A N 1
ATOM 672 C CA . PRO A 1 85 ? -7.339 13.341 17.809 1.00 93.44 85 PRO A CA 1
ATOM 673 C C . PRO A 1 85 ? -8.110 12.027 17.937 1.00 93.44 85 PRO A C 1
ATOM 675 O O . PRO A 1 85 ? -7.550 10.979 17.642 1.00 93.44 85 PRO A O 1
ATOM 678 N N . PHE A 1 86 ? -9.395 12.073 18.298 1.00 93.06 86 PHE A N 1
ATOM 679 C CA . PHE A 1 86 ? -10.212 10.865 18.439 1.00 93.06 86 PHE A CA 1
ATOM 680 C C . PHE A 1 86 ? -10.386 10.111 17.109 1.00 93.06 86 PHE A C 1
ATOM 682 O O . PHE A 1 86 ? -10.221 8.897 17.070 1.00 93.06 86 PHE A O 1
ATOM 689 N N . ILE A 1 87 ? -10.621 10.824 15.999 1.00 93.12 87 ILE A N 1
ATOM 690 C CA . ILE A 1 87 ? -10.702 10.221 14.658 1.00 93.12 87 ILE A CA 1
ATOM 691 C C . ILE A 1 87 ? -9.342 9.676 14.234 1.00 93.12 87 ILE A C 1
ATOM 693 O O . ILE A 1 87 ? -9.266 8.623 13.611 1.00 93.12 87 ILE A O 1
ATOM 697 N N . ARG A 1 88 ? -8.260 10.390 14.557 1.00 93.00 88 ARG A N 1
ATOM 698 C CA . ARG A 1 88 ? -6.905 9.950 14.223 1.00 93.00 88 ARG A CA 1
ATOM 699 C C . ARG A 1 88 ? -6.516 8.682 14.988 1.00 93.00 88 ARG A C 1
ATOM 701 O O . ARG A 1 88 ? -5.914 7.798 14.391 1.00 93.00 88 ARG A O 1
ATOM 708 N N . ASN A 1 89 ? -6.870 8.582 16.267 1.00 92.56 89 ASN A N 1
ATOM 709 C CA . ASN A 1 89 ? -6.624 7.390 17.079 1.00 92.56 89 ASN A CA 1
ATOM 710 C C . ASN A 1 89 ? -7.413 6.198 16.539 1.00 92.56 89 ASN A C 1
ATOM 712 O O . ASN A 1 89 ? -6.804 5.185 16.212 1.00 92.56 89 ASN A O 1
ATOM 716 N N . LEU A 1 90 ? -8.721 6.379 16.312 1.00 92.25 90 LEU A N 1
ATOM 717 C CA . LEU A 1 90 ? -9.560 5.364 15.678 1.00 92.25 90 LEU A CA 1
ATOM 718 C C . LEU A 1 90 ? -8.968 4.929 14.334 1.00 92.25 90 LEU A C 1
ATOM 720 O O . LEU A 1 90 ? -8.847 3.746 14.058 1.00 92.25 90 LEU A O 1
ATOM 724 N N . PHE A 1 91 ? -8.523 5.875 13.506 1.00 92.62 91 PHE A N 1
ATOM 725 C CA . PHE A 1 91 ? -7.886 5.556 12.233 1.00 92.62 91 PHE A CA 1
ATOM 726 C C . PHE A 1 91 ? -6.671 4.632 12.406 1.00 92.62 91 PHE A C 1
ATOM 728 O O . PHE A 1 91 ? -6.557 3.664 11.662 1.00 92.62 91 PHE A O 1
ATOM 735 N N . TYR A 1 92 ? -5.791 4.885 13.379 1.00 92.31 92 TYR A N 1
ATOM 736 C CA . TYR A 1 92 ? -4.636 4.019 13.636 1.00 92.31 92 TYR A CA 1
ATOM 737 C C . TYR A 1 92 ? -5.015 2.649 14.212 1.00 92.31 92 TYR A C 1
ATOM 739 O O . TYR A 1 92 ? -4.382 1.666 13.838 1.00 92.31 92 TYR A O 1
ATOM 747 N N . GLU A 1 93 ? -6.056 2.562 15.042 1.00 92.81 93 GLU A N 1
ATOM 748 C CA . GLU A 1 93 ? -6.603 1.279 15.509 1.00 92.81 93 GLU A CA 1
ATOM 749 C C . GLU A 1 93 ? -7.099 0.431 14.328 1.00 92.81 93 GLU A C 1
ATOM 751 O O . GLU A 1 93 ? -6.765 -0.748 14.218 1.00 92.81 93 GLU A O 1
ATOM 756 N N . LEU A 1 94 ? -7.799 1.049 13.369 1.00 91.75 94 LEU A N 1
ATOM 757 C CA . LEU A 1 94 ? -8.217 0.370 12.139 1.00 91.75 94 LEU A CA 1
ATOM 758 C C . LEU A 1 94 ? -7.019 -0.100 11.304 1.00 91.75 94 LEU A C 1
ATOM 760 O O . LEU A 1 94 ? -7.048 -1.201 10.755 1.00 91.75 94 LEU A O 1
ATOM 764 N N . LEU A 1 95 ? -5.959 0.711 11.198 1.00 92.12 95 LEU A N 1
ATOM 765 C CA . LEU A 1 95 ? -4.744 0.301 10.485 1.00 92.12 95 LEU A CA 1
ATOM 766 C C . LEU A 1 95 ? -4.069 -0.903 11.151 1.00 92.12 95 LEU A C 1
ATOM 768 O O . LEU A 1 95 ? -3.572 -1.770 10.437 1.00 92.12 95 LEU A O 1
ATOM 772 N N . ASP A 1 96 ? -4.054 -0.973 12.483 1.00 92.75 96 ASP A N 1
ATOM 773 C CA . ASP A 1 96 ? -3.492 -2.108 13.221 1.00 92.75 96 ASP A CA 1
ATOM 774 C C . ASP A 1 96 ? -4.273 -3.399 12.940 1.00 92.75 96 ASP A C 1
ATOM 776 O O . ASP A 1 96 ? -3.665 -4.417 12.605 1.00 92.75 96 ASP A O 1
ATOM 780 N N . VAL A 1 97 ? -5.610 -3.349 12.941 1.00 92.50 97 VAL A N 1
ATOM 781 C CA . VAL A 1 97 ? -6.449 -4.496 12.545 1.00 92.50 97 VAL A CA 1
ATOM 782 C C . VAL A 1 97 ? -6.137 -4.928 11.108 1.00 92.50 97 VAL A C 1
ATOM 784 O O . VAL A 1 97 ? -5.866 -6.102 10.848 1.00 92.50 97 VAL A O 1
ATOM 787 N N . LEU A 1 98 ? -6.103 -3.978 10.169 1.00 91.50 98 LEU A N 1
ATOM 788 C CA . LEU A 1 98 ? -5.836 -4.255 8.755 1.00 91.50 98 LEU A CA 1
ATOM 789 C C . LEU A 1 98 ? -4.414 -4.786 8.506 1.00 91.50 98 LEU A C 1
ATOM 791 O O . LEU A 1 98 ? -4.215 -5.598 7.602 1.00 91.50 98 LEU A O 1
ATOM 795 N N . SER A 1 99 ? -3.424 -4.392 9.310 1.00 94.06 99 SER A N 1
ATOM 796 C CA . SER A 1 99 ? -2.035 -4.861 9.181 1.00 94.06 99 SER A CA 1
ATOM 797 C C . SER A 1 99 ? -1.889 -6.383 9.334 1.00 94.06 99 SER A C 1
ATOM 799 O O . SER A 1 99 ? -0.995 -7.003 8.746 1.00 94.06 99 SER A O 1
ATOM 801 N N . ARG A 1 100 ? -2.805 -6.995 10.095 1.00 92.81 100 ARG A N 1
ATOM 802 C CA . ARG A 1 100 ? -2.791 -8.419 10.452 1.00 92.81 100 ARG A CA 1
ATOM 803 C C . ARG A 1 100 ? -3.500 -9.302 9.432 1.00 92.81 100 ARG A C 1
ATOM 805 O O . ARG A 1 100 ? -3.303 -10.511 9.462 1.00 92.81 100 ARG A O 1
ATOM 812 N N . VAL A 1 101 ? -4.281 -8.717 8.523 1.00 92.19 101 VAL A N 1
ATOM 813 C CA . VAL A 1 101 ? -5.006 -9.440 7.469 1.00 92.19 101 VAL A CA 1
ATOM 814 C C . VAL A 1 101 ? -4.017 -10.155 6.545 1.00 92.19 101 VAL A C 1
ATOM 816 O O . VAL A 1 101 ? -3.141 -9.519 5.949 1.00 92.19 101 VAL A O 1
ATOM 819 N N . GLN A 1 102 ? -4.156 -11.475 6.410 1.00 90.94 102 GLN A N 1
ATOM 820 C CA . GLN A 1 102 ? -3.323 -12.297 5.525 1.00 90.94 102 GLN A CA 1
ATOM 821 C C . GLN A 1 102 ? -4.095 -12.770 4.294 1.00 90.94 102 GLN A C 1
ATOM 823 O O . GLN A 1 102 ? -3.527 -12.880 3.208 1.00 90.94 102 GLN A O 1
ATOM 828 N N . THR A 1 103 ? -5.388 -13.030 4.463 1.00 90.31 103 THR A N 1
ATOM 829 C CA . THR A 1 103 ? -6.257 -13.630 3.451 1.00 90.31 103 THR A CA 1
ATOM 830 C C . THR A 1 103 ? -7.485 -12.766 3.161 1.00 90.31 103 THR A C 1
ATOM 832 O O . THR A 1 103 ? -7.781 -11.802 3.867 1.00 90.31 103 THR A O 1
ATOM 835 N N . VAL A 1 104 ? -8.220 -13.115 2.102 1.00 86.75 104 VAL A N 1
ATOM 836 C CA . VAL A 1 104 ? -9.503 -12.467 1.782 1.00 86.75 104 VAL A CA 1
ATOM 837 C C . VAL A 1 104 ? -10.526 -12.708 2.899 1.00 86.75 104 VAL A C 1
ATOM 839 O O . VAL A 1 104 ? -11.242 -11.784 3.275 1.00 86.75 104 VAL A O 1
ATOM 842 N N . ASP A 1 105 ? -10.542 -13.903 3.492 1.00 89.62 105 ASP A N 1
ATOM 843 C CA . ASP A 1 105 ? -11.443 -14.225 4.604 1.00 89.62 105 ASP A CA 1
ATOM 844 C C . ASP A 1 105 ? -11.104 -13.416 5.865 1.00 89.62 105 ASP A C 1
ATOM 846 O O . ASP A 1 105 ? -12.003 -12.905 6.538 1.00 89.62 105 ASP A O 1
ATOM 850 N N . ASP A 1 106 ? -9.812 -13.215 6.155 1.00 90.31 106 ASP A N 1
ATOM 851 C CA . ASP A 1 106 ? -9.378 -12.327 7.242 1.00 90.31 106 ASP A CA 1
ATOM 852 C C . ASP A 1 106 ? -9.854 -10.894 7.015 1.00 90.31 106 ASP A C 1
ATOM 854 O O . ASP A 1 106 ? -10.210 -10.206 7.969 1.00 90.31 106 ASP A O 1
ATOM 858 N N . PHE A 1 107 ? -9.875 -10.438 5.761 1.00 88.56 107 PHE A N 1
ATOM 859 C CA . PHE A 1 107 ? -10.338 -9.098 5.420 1.00 88.56 107 PHE A CA 1
ATOM 860 C C . PHE A 1 107 ? -11.837 -8.938 5.701 1.00 88.56 107 PHE A C 1
ATOM 862 O O . PHE A 1 107 ? -12.251 -7.950 6.311 1.00 88.56 107 PHE A O 1
ATOM 869 N N . GLU A 1 108 ? -12.652 -9.927 5.327 1.00 87.75 108 GLU A N 1
ATOM 870 C CA . GLU A 1 108 ? 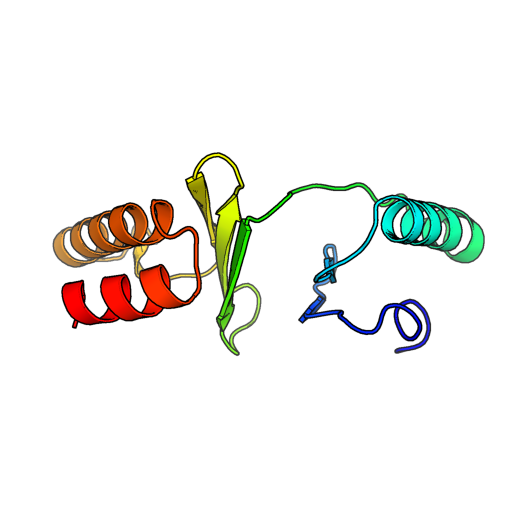-14.085 -9.929 5.645 1.00 87.75 108 GLU A CA 1
ATOM 871 C C . GLU A 1 108 ? -14.337 -10.001 7.159 1.00 87.75 108 GLU A C 1
ATOM 873 O O . GLU A 1 108 ? -15.245 -9.345 7.674 1.00 87.75 108 GLU A O 1
ATOM 878 N N . ASN A 1 109 ? -13.511 -10.739 7.904 1.00 89.56 109 ASN A N 1
AT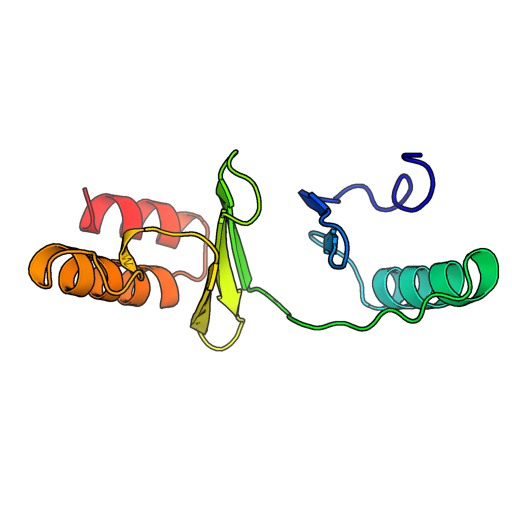OM 879 C CA . ASN A 1 109 ? -13.588 -10.783 9.365 1.00 89.56 109 ASN A CA 1
ATOM 880 C C . ASN A 1 109 ? -13.164 -9.458 10.013 1.00 89.56 109 ASN A C 1
ATOM 882 O O . ASN A 1 109 ? -13.860 -8.963 10.898 1.00 89.56 109 ASN A O 1
ATOM 886 N N . ALA A 1 110 ? -12.077 -8.844 9.543 1.00 89.19 110 ALA A N 1
ATOM 887 C CA . ALA A 1 110 ? -11.632 -7.526 9.988 1.00 89.19 110 ALA A CA 1
ATOM 888 C C . ALA A 1 110 ? -12.725 -6.473 9.765 1.00 89.19 110 ALA A C 1
ATOM 890 O O . ALA A 1 110 ? -13.022 -5.682 10.656 1.00 89.19 110 ALA A O 1
ATOM 891 N N . LYS A 1 111 ? -13.404 -6.512 8.614 1.00 85.75 111 LYS A N 1
ATOM 892 C CA . LYS A 1 111 ? -14.529 -5.620 8.317 1.00 85.75 111 LYS A CA 1
ATOM 893 C C . LYS A 1 111 ? -15.673 -5.754 9.328 1.00 85.75 111 LYS A C 1
ATOM 895 O O . LYS A 1 111 ? -16.248 -4.740 9.703 1.00 85.75 111 LYS A O 1
ATOM 900 N N . LYS A 1 112 ? -15.976 -6.970 9.801 1.00 87.75 112 LYS A N 1
ATOM 901 C CA . LYS A 1 112 ? -16.995 -7.209 10.844 1.00 87.75 112 LYS A CA 1
ATOM 902 C C . LYS A 1 112 ? -16.575 -6.716 12.229 1.00 87.75 112 LYS A C 1
ATOM 904 O O . LYS A 1 112 ? -17.439 -6.361 13.010 1.00 87.75 112 LYS A O 1
ATOM 909 N N . GLN A 1 113 ? -15.281 -6.717 12.546 1.00 81.81 113 GLN A N 1
ATOM 910 C CA . GLN A 1 113 ? -14.777 -6.177 13.819 1.00 81.81 113 GLN A CA 1
ATOM 911 C C . GLN A 1 113 ? -14.822 -4.646 13.863 1.00 81.81 113 GLN A C 1
ATOM 913 O O . GLN A 1 113 ? -14.872 -4.056 14.936 1.00 81.81 113 GLN A O 1
ATOM 918 N N . ILE A 1 114 ? -14.756 -4.021 12.688 1.00 80.50 114 ILE A N 1
ATOM 919 C CA . ILE A 1 114 ? -14.704 -2.570 12.506 1.00 80.50 114 ILE A CA 1
ATOM 920 C C . ILE A 1 114 ? -16.108 -1.953 12.370 1.00 80.50 114 ILE A C 1
ATOM 922 O O . ILE A 1 114 ? -16.275 -0.765 12.649 1.00 80.50 114 ILE A O 1
ATOM 926 N N . SER A 1 115 ? -17.086 -2.730 11.889 1.00 64.44 115 SER A N 1
ATOM 927 C CA . SER A 1 115 ? -18.443 -2.273 11.553 1.00 64.44 115 SER A CA 1
ATOM 928 C C . SER A 1 115 ? -19.440 -2.442 12.689 1.00 64.44 115 SER A C 1
ATOM 930 O O . SER A 1 115 ? -20.419 -1.664 12.649 1.00 64.44 115 SER A O 1
#

pLDDT: mean 84.71, std 13.05, range [34.66, 94.94]

Radius of gyration: 16.7 Å; chains: 1; bounding box: 34×33×44 Å